Protein AF-A0A2P6JLY9-F1 (afdb_monomer)

Radius of gyration: 46.79 Å; Cα contacts (8 Å, |Δi|>4): 58; chains: 1; bounding box: 87×37×138 Å

Secondary structure (DSSP, 8-state):
-HHHHHHHHHHHHHHHHHHHHHHHHHHHHHHHHHHHHHHHHHHHHHHHHHHHHHHHHHHHHHHHHHHHHHHHHHHHHHHHHHHHHHHHHHHHHHHHHHHHHHHHHHHHTT-THHHHHHHHHHHHHHHHHHHHHHS---PPP-----------

Nearest PDB structures (foldseek):
  3g67-assembly1_B  TM=4.544E-01  e=7.394E+00  Thermotoga maritima
  3g6b-assembly1_B  TM=3.552E-01  e=7.394E+00  Thermotoga maritima

Structure (mmCIF, N/CA/C/O backbone):
data_AF-A0A2P6JLY9-F1
#
_entry.id   AF-A0A2P6JLY9-F1
#
loop_
_atom_site.group_PDB
_atom_site.id
_atom_site.type_symbol
_atom_site.label_atom_id
_atom_site.label_alt_id
_atom_site.label_comp_id
_atom_site.label_asym_id
_atom_site.label_entity_id
_atom_site.label_seq_id
_atom_site.pdbx_PDB_ins_code
_atom_site.Cartn_x
_atom_site.Cartn_y
_atom_site.Cartn_z
_atom_site.occupancy
_atom_site.B_iso_or_equiv
_atom_site.auth_seq_id
_atom_site.auth_comp_id
_atom_site.auth_asym_id
_atom_site.auth_atom_id
_atom_site.pdbx_PDB_model_num
ATOM 1 N N . MET A 1 1 ? 52.173 7.562 -87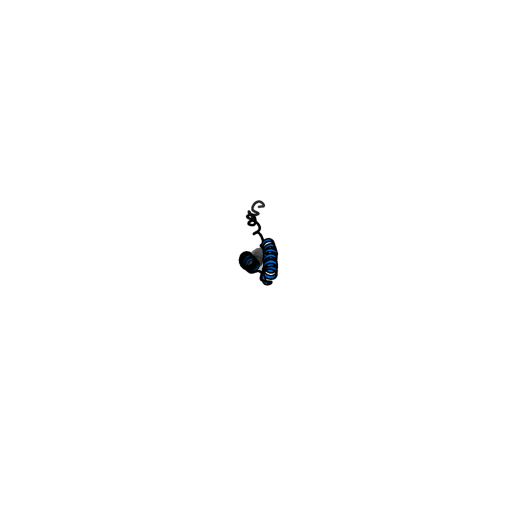.210 1.00 53.91 1 MET A N 1
ATOM 2 C CA . MET A 1 1 ? 52.237 7.038 -85.822 1.00 53.91 1 MET A CA 1
ATOM 3 C C . MET A 1 1 ? 51.385 7.827 -84.815 1.00 53.91 1 MET A C 1
ATOM 5 O O . MET A 1 1 ? 51.246 7.379 -83.688 1.00 53.91 1 MET A O 1
ATOM 9 N N . THR A 1 2 ? 50.752 8.940 -85.202 1.00 60.19 2 THR A N 1
ATOM 10 C CA . THR A 1 2 ? 49.966 9.829 -84.320 1.00 60.19 2 THR A CA 1
ATOM 11 C C . THR A 1 2 ? 48.591 9.281 -83.909 1.00 60.19 2 THR A C 1
ATOM 13 O O . THR A 1 2 ? 48.145 9.528 -82.795 1.00 60.19 2 THR A O 1
ATOM 16 N N . ASN A 1 3 ? 47.942 8.475 -84.757 1.00 65.50 3 ASN A N 1
ATOM 17 C CA . ASN A 1 3 ? 46.579 7.984 -84.496 1.00 65.50 3 ASN A CA 1
ATOM 18 C C . ASN A 1 3 ? 46.494 6.916 -83.389 1.00 65.50 3 ASN A C 1
ATOM 20 O O . ASN A 1 3 ? 45.449 6.773 -82.764 1.00 65.50 3 ASN A O 1
ATOM 24 N N . LEU A 1 4 ? 47.581 6.177 -83.129 1.00 69.38 4 LEU A N 1
ATOM 25 C CA . LEU A 1 4 ? 47.600 5.132 -82.098 1.00 69.38 4 LEU A CA 1
ATOM 26 C C . LEU A 1 4 ? 47.734 5.723 -80.686 1.00 69.38 4 LEU A C 1
ATOM 28 O O . LEU A 1 4 ? 47.066 5.257 -79.773 1.00 69.38 4 LEU A O 1
ATOM 32 N N . HIS A 1 5 ? 48.543 6.775 -80.519 1.00 72.06 5 HIS A N 1
ATOM 33 C CA . HIS A 1 5 ? 48.663 7.487 -79.239 1.00 72.06 5 HIS A CA 1
ATOM 34 C C . HIS A 1 5 ? 47.340 8.153 -78.843 1.00 72.06 5 HIS A C 1
ATOM 36 O O . HIS A 1 5 ? 46.863 7.936 -77.737 1.00 72.06 5 HIS A O 1
ATOM 42 N N . ALA A 1 6 ? 46.680 8.845 -79.779 1.00 74.31 6 ALA A N 1
ATOM 43 C CA . ALA A 1 6 ? 45.385 9.474 -79.516 1.00 74.31 6 ALA A CA 1
ATOM 44 C C . ALA A 1 6 ? 44.287 8.462 -79.122 1.00 74.31 6 ALA A C 1
ATOM 46 O O . ALA A 1 6 ? 43.433 8.763 -78.289 1.00 74.31 6 ALA A O 1
ATOM 47 N N . ALA A 1 7 ? 44.314 7.250 -79.690 1.00 77.88 7 ALA A N 1
ATOM 48 C CA . ALA A 1 7 ? 43.382 6.183 -79.327 1.00 77.88 7 ALA A CA 1
ATOM 49 C C . ALA A 1 7 ? 43.655 5.619 -77.921 1.00 77.88 7 ALA A C 1
ATOM 51 O O . ALA A 1 7 ? 42.713 5.356 -77.175 1.00 77.88 7 ALA A O 1
ATOM 52 N N . ILE A 1 8 ? 44.928 5.462 -77.543 1.00 84.56 8 ILE A N 1
ATOM 53 C CA . ILE A 1 8 ? 45.322 5.009 -76.202 1.00 84.56 8 ILE A CA 1
ATOM 54 C C . ILE A 1 8 ? 44.926 6.053 -75.148 1.00 84.56 8 ILE A C 1
ATOM 56 O O . ILE A 1 8 ? 44.321 5.694 -74.138 1.00 84.56 8 ILE A O 1
ATOM 60 N N . ASP A 1 9 ? 45.166 7.338 -75.415 1.00 84.88 9 ASP A N 1
ATOM 61 C CA . ASP A 1 9 ? 44.798 8.429 -74.507 1.00 84.88 9 ASP A CA 1
ATOM 62 C C . ASP A 1 9 ? 43.278 8.499 -74.290 1.00 84.88 9 ASP A C 1
ATOM 64 O O . ASP A 1 9 ? 42.814 8.636 -73.158 1.00 84.88 9 ASP A O 1
ATOM 68 N N . ALA A 1 10 ? 42.479 8.314 -75.347 1.00 83.69 10 ALA A N 1
ATOM 69 C CA . ALA A 1 10 ? 41.020 8.280 -75.244 1.00 83.69 10 ALA A CA 1
ATOM 70 C C . ALA A 1 10 ? 40.514 7.114 -74.371 1.00 83.69 10 ALA A C 1
ATOM 72 O O . ALA A 1 10 ? 39.598 7.295 -73.563 1.00 83.69 10 ALA A O 1
ATOM 73 N N . VAL A 1 11 ? 41.130 5.931 -74.484 1.00 87.81 11 VAL A N 1
ATOM 74 C CA . VAL A 1 11 ? 40.790 4.770 -73.644 1.00 87.81 11 VAL A CA 1
ATOM 75 C C . VAL A 1 11 ? 41.142 5.042 -72.183 1.00 87.81 11 VAL A C 1
ATOM 77 O O . VAL A 1 11 ? 40.300 4.823 -71.312 1.00 87.81 11 VAL A O 1
ATOM 80 N N . ILE A 1 12 ? 42.328 5.586 -71.902 1.00 89.31 12 ILE A N 1
ATOM 81 C CA . ILE A 1 12 ? 42.757 5.922 -70.536 1.00 89.31 12 ILE A CA 1
ATOM 82 C C . ILE A 1 12 ? 41.819 6.963 -69.909 1.00 89.31 12 ILE A C 1
ATOM 84 O O . ILE A 1 12 ? 41.386 6.784 -68.770 1.00 89.31 12 ILE A O 1
ATOM 88 N N . ILE A 1 13 ? 41.440 8.008 -70.653 1.00 88.88 13 ILE A N 1
ATOM 89 C CA . ILE A 1 13 ? 40.506 9.040 -70.177 1.00 88.88 13 ILE A CA 1
ATOM 90 C C . ILE A 1 13 ? 39.127 8.436 -69.886 1.00 88.88 13 ILE A C 1
ATOM 92 O O . ILE A 1 13 ? 38.540 8.726 -68.844 1.00 88.88 13 ILE A O 1
ATOM 96 N N . SER A 1 14 ? 38.616 7.564 -70.761 1.00 88.25 14 SER A N 1
ATOM 97 C CA . SER A 1 14 ? 37.322 6.900 -70.547 1.00 88.25 14 SER A CA 1
ATOM 98 C C . SER A 1 14 ? 37.329 5.985 -69.316 1.00 88.25 14 SER A C 1
ATOM 100 O O . SER A 1 14 ? 36.373 5.985 -68.538 1.00 88.25 14 SER A O 1
ATOM 102 N N . LEU A 1 15 ? 38.435 5.272 -69.081 1.00 90.25 15 LEU A N 1
ATOM 103 C CA . LEU A 1 15 ? 38.616 4.412 -67.917 1.00 90.25 15 LEU A CA 1
ATOM 104 C C . LEU A 1 15 ? 38.699 5.241 -66.629 1.00 90.25 15 LEU A C 1
ATOM 106 O O . LEU A 1 15 ? 38.046 4.910 -65.642 1.00 90.25 15 LEU A O 1
ATOM 110 N N . ALA A 1 16 ? 39.449 6.346 -66.652 1.00 90.50 16 ALA A N 1
ATOM 111 C CA . ALA A 1 16 ? 39.555 7.277 -65.533 1.00 90.50 16 ALA A CA 1
ATOM 112 C C . ALA A 1 16 ? 38.202 7.931 -65.203 1.00 90.50 16 ALA A C 1
ATOM 114 O O . ALA A 1 16 ? 37.831 8.018 -64.031 1.00 90.50 16 ALA A O 1
ATOM 115 N N . ALA A 1 17 ? 37.427 8.322 -66.220 1.00 90.94 17 ALA A N 1
ATOM 116 C CA . ALA A 1 17 ? 36.079 8.855 -66.040 1.00 90.94 17 ALA A CA 1
ATOM 117 C C . ALA A 1 17 ? 35.131 7.812 -65.425 1.00 90.94 17 ALA A C 1
ATOM 119 O O . ALA A 1 17 ? 34.413 8.123 -64.476 1.00 90.94 17 ALA A O 1
ATOM 120 N N . ALA A 1 18 ? 35.167 6.561 -65.896 1.00 91.19 18 ALA A N 1
ATOM 121 C CA . ALA A 1 18 ? 34.364 5.478 -65.329 1.00 91.19 18 ALA A CA 1
ATOM 122 C C . ALA A 1 18 ? 34.719 5.200 -63.856 1.00 91.19 18 ALA A C 1
ATOM 124 O O . ALA A 1 18 ? 33.827 5.015 -63.027 1.00 91.19 18 ALA A O 1
ATOM 125 N N . LEU A 1 19 ? 36.009 5.235 -63.510 1.00 92.69 19 LEU A N 1
ATOM 126 C CA . LEU A 1 19 ? 36.493 5.066 -62.137 1.00 92.69 19 LEU A CA 1
ATOM 127 C C . LEU A 1 19 ? 36.048 6.217 -61.224 1.00 92.69 19 LEU A C 1
ATOM 129 O O . LEU A 1 19 ? 35.576 5.970 -60.114 1.00 92.69 19 LEU A O 1
ATOM 133 N N . ALA A 1 20 ? 36.129 7.460 -61.704 1.00 91.31 20 ALA A N 1
ATOM 134 C CA . ALA A 1 20 ? 35.673 8.637 -60.966 1.00 91.31 20 ALA A CA 1
ATOM 135 C C . ALA A 1 20 ? 34.159 8.597 -60.702 1.00 91.31 20 ALA A C 1
ATOM 137 O O . ALA A 1 20 ? 33.712 8.860 -59.583 1.00 91.31 20 ALA A O 1
ATOM 138 N N . ILE A 1 21 ? 33.370 8.198 -61.704 1.00 92.88 21 ILE A N 1
ATOM 139 C CA . ILE A 1 21 ? 31.921 8.012 -61.565 1.00 92.88 21 ILE A CA 1
ATOM 140 C C . ILE A 1 21 ? 31.622 6.887 -60.562 1.00 92.88 21 ILE A C 1
ATOM 142 O O . ILE A 1 21 ? 30.793 7.061 -59.668 1.00 92.88 21 ILE A O 1
ATOM 146 N N . GLY A 1 22 ? 32.333 5.759 -60.650 1.00 92.56 22 GLY A N 1
ATOM 147 C CA . GLY A 1 22 ? 32.194 4.646 -59.709 1.00 92.56 22 GLY A CA 1
ATOM 148 C C . GLY A 1 22 ? 32.489 5.053 -58.263 1.00 92.56 22 GLY A C 1
ATOM 149 O O . GLY A 1 22 ? 31.702 4.754 -57.363 1.00 92.56 22 GLY A O 1
ATOM 150 N N . MET A 1 23 ? 33.572 5.803 -58.036 1.00 93.75 23 MET A N 1
ATOM 151 C CA . MET A 1 23 ? 33.919 6.326 -56.711 1.00 93.75 23 MET A CA 1
ATOM 152 C C . MET A 1 23 ? 32.880 7.314 -56.178 1.00 93.75 23 MET A C 1
ATOM 154 O O . MET A 1 23 ? 32.561 7.273 -54.989 1.00 93.75 23 MET A O 1
ATOM 158 N N . TYR A 1 24 ? 32.306 8.159 -57.038 1.00 94.00 24 TYR A N 1
ATOM 159 C CA . TYR A 1 24 ? 31.250 9.091 -56.647 1.00 94.00 24 TYR A CA 1
ATOM 160 C C . TYR A 1 24 ? 30.000 8.362 -56.134 1.00 94.00 24 TYR A C 1
ATOM 162 O O . TYR A 1 24 ? 29.503 8.663 -55.045 1.00 94.00 24 TYR A O 1
ATOM 170 N N . PHE A 1 25 ? 29.518 7.360 -56.875 1.00 93.69 25 PHE A N 1
ATOM 171 C CA . PHE A 1 25 ? 28.361 6.566 -56.453 1.00 93.69 25 PHE A CA 1
ATOM 172 C C . PHE A 1 25 ? 28.651 5.741 -55.198 1.00 93.69 25 PHE A C 1
ATOM 174 O O . PHE A 1 25 ? 27.804 5.665 -54.306 1.00 93.69 25 PHE A O 1
ATOM 181 N N . TYR A 1 26 ? 29.852 5.170 -55.092 1.00 93.69 26 TYR A N 1
ATOM 182 C CA . TYR A 1 26 ? 30.268 4.440 -53.899 1.00 93.69 26 TYR A CA 1
ATOM 183 C C . TYR A 1 26 ? 30.300 5.345 -52.659 1.00 93.69 26 TYR A C 1
ATOM 185 O O . TYR A 1 26 ? 29.750 4.984 -51.619 1.00 93.69 26 TYR A O 1
ATOM 193 N N . GLY A 1 27 ? 30.851 6.557 -52.780 1.00 91.88 27 GLY A N 1
ATOM 194 C CA . GLY A 1 27 ? 30.857 7.550 -51.705 1.00 91.88 27 GLY A CA 1
ATOM 195 C C . GLY A 1 27 ? 29.447 7.940 -51.255 1.00 91.88 27 GLY A C 1
ATOM 196 O O . GLY A 1 27 ? 29.168 7.965 -50.055 1.00 91.88 27 GLY A O 1
ATOM 197 N N . GLN A 1 28 ? 28.524 8.162 -52.199 1.00 92.81 28 GLN A N 1
ATOM 198 C CA . GLN A 1 28 ? 27.122 8.424 -51.859 1.00 92.81 28 GLN A CA 1
ATOM 199 C C . GLN A 1 28 ? 26.454 7.245 -51.142 1.00 92.81 28 GLN A C 1
ATOM 201 O O . GLN A 1 28 ? 25.700 7.454 -50.190 1.00 92.81 28 GLN A O 1
ATOM 206 N N . TYR A 1 29 ? 26.715 6.014 -51.584 1.00 92.75 29 TYR A N 1
ATOM 207 C CA . TYR A 1 29 ? 26.153 4.818 -50.963 1.00 92.75 29 TYR A CA 1
ATOM 208 C C . TYR A 1 29 ? 26.620 4.661 -49.509 1.00 92.75 29 TYR A C 1
ATOM 210 O O . TYR A 1 29 ? 25.796 4.451 -48.615 1.00 92.75 29 TYR A O 1
ATOM 218 N N . VAL A 1 30 ? 27.922 4.830 -49.256 1.00 91.88 30 VAL A N 1
ATOM 219 C CA . VAL A 1 30 ? 28.495 4.757 -47.902 1.00 91.88 30 VAL A CA 1
ATOM 220 C C . VAL A 1 30 ? 27.930 5.863 -47.009 1.00 91.88 30 VAL A C 1
ATOM 222 O O . VAL A 1 30 ? 27.501 5.576 -45.893 1.00 91.88 30 VAL A O 1
ATOM 225 N N . ALA A 1 31 ? 27.834 7.100 -47.506 1.00 86.81 31 ALA A N 1
ATOM 226 C CA . ALA A 1 31 ? 27.279 8.216 -46.741 1.00 86.81 31 ALA A CA 1
ATOM 227 C C . ALA A 1 31 ? 25.819 7.970 -46.320 1.00 86.81 31 ALA A C 1
ATOM 229 O O . ALA A 1 31 ? 25.456 8.213 -45.169 1.00 86.81 31 ALA A O 1
ATOM 230 N N . ARG A 1 32 ? 24.980 7.434 -47.219 1.00 87.25 32 ARG A N 1
ATOM 231 C CA . ARG A 1 32 ? 23.582 7.087 -46.898 1.00 87.25 32 ARG A CA 1
ATOM 232 C C . ARG A 1 32 ? 23.498 5.997 -45.832 1.00 87.25 32 ARG A C 1
ATOM 234 O O . ARG A 1 32 ? 22.785 6.169 -44.847 1.00 87.25 32 ARG A O 1
ATOM 241 N N . ARG A 1 33 ? 24.284 4.927 -45.982 1.00 85.38 33 ARG A N 1
ATOM 242 C CA . ARG A 1 33 ? 24.379 3.845 -44.990 1.00 85.38 33 ARG A CA 1
ATOM 243 C C . ARG A 1 33 ? 24.816 4.350 -43.619 1.00 85.38 33 ARG A C 1
ATOM 245 O O . ARG A 1 33 ? 24.234 3.962 -42.610 1.00 85.38 33 ARG A O 1
ATOM 252 N N . GLU A 1 34 ? 25.820 5.219 -43.564 1.00 85.50 34 GLU A N 1
ATOM 253 C CA . GLU A 1 34 ? 26.257 5.801 -42.297 1.00 85.50 34 GLU A CA 1
ATOM 254 C C . GLU A 1 34 ? 25.184 6.678 -41.655 1.00 85.50 34 GLU A C 1
ATOM 256 O O . 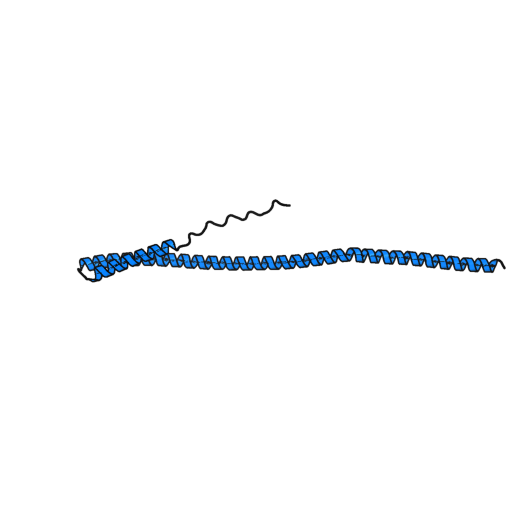GLU A 1 34 ? 25.004 6.613 -40.439 1.00 85.50 34 GLU A O 1
ATOM 261 N N . HIS A 1 35 ? 24.464 7.484 -42.440 1.00 81.75 35 HIS A N 1
ATOM 262 C CA . HIS A 1 35 ? 23.368 8.301 -41.922 1.00 81.75 35 HIS A CA 1
ATOM 263 C C . HIS A 1 35 ? 22.239 7.446 -41.340 1.00 81.75 35 HIS A C 1
ATOM 265 O O . HIS A 1 35 ? 21.770 7.744 -40.242 1.00 81.75 35 HIS A O 1
ATOM 271 N N . GLU A 1 36 ? 21.857 6.360 -42.011 1.00 80.88 36 GLU A N 1
ATOM 272 C CA . GLU A 1 36 ? 20.845 5.423 -41.514 1.00 80.88 36 GLU A CA 1
ATOM 273 C C . GLU A 1 36 ? 21.276 4.766 -40.196 1.00 80.88 36 GLU A C 1
ATOM 275 O O . GLU A 1 36 ? 20.516 4.769 -39.229 1.00 80.88 36 GLU A O 1
ATOM 280 N N . ILE A 1 37 ? 22.516 4.274 -40.109 1.00 79.25 37 ILE A N 1
ATOM 281 C CA . ILE A 1 37 ? 23.040 3.631 -38.892 1.00 79.25 37 ILE A CA 1
ATOM 282 C C . ILE A 1 37 ? 23.126 4.636 -37.733 1.00 79.25 37 ILE A C 1
ATOM 284 O O . ILE A 1 37 ? 22.700 4.336 -36.614 1.00 79.25 37 ILE A O 1
ATOM 288 N N . LYS A 1 38 ? 23.635 5.849 -37.996 1.00 79.50 38 LYS A N 1
ATOM 289 C CA . LYS A 1 38 ? 23.775 6.914 -36.987 1.00 79.50 38 LYS A CA 1
ATOM 290 C C . LYS A 1 38 ? 22.421 7.408 -36.471 1.00 79.50 38 LYS A C 1
ATOM 292 O O . LYS A 1 38 ? 22.338 7.814 -35.316 1.00 79.50 38 LYS A O 1
ATOM 297 N N . GLN A 1 39 ? 21.369 7.365 -37.289 1.00 80.00 39 GLN A N 1
ATOM 298 C CA . GLN A 1 39 ? 20.016 7.768 -36.886 1.00 80.00 39 GLN A CA 1
ATOM 299 C C . GLN A 1 39 ? 19.206 6.627 -36.251 1.00 80.00 39 GLN A C 1
ATOM 301 O O . GLN A 1 39 ? 18.414 6.877 -35.342 1.00 80.00 39 GLN A O 1
ATOM 306 N N . ALA A 1 40 ? 19.412 5.374 -36.667 1.00 78.81 40 ALA A N 1
ATOM 307 C CA . ALA A 1 40 ? 18.687 4.221 -36.131 1.00 78.81 40 ALA A CA 1
ATOM 308 C C . ALA A 1 40 ? 19.112 3.863 -34.696 1.00 78.81 40 ALA A C 1
ATOM 310 O O . ALA A 1 40 ? 18.257 3.626 -33.841 1.00 78.81 40 ALA A O 1
ATOM 311 N N . ALA A 1 41 ? 20.415 3.899 -34.398 1.00 78.88 41 ALA A N 1
ATOM 312 C CA . ALA A 1 41 ? 20.950 3.562 -33.077 1.00 78.88 41 ALA A CA 1
ATOM 313 C C . ALA A 1 41 ? 20.345 4.380 -31.906 1.00 78.88 41 ALA A C 1
ATOM 315 O O . ALA A 1 41 ? 19.916 3.773 -30.917 1.00 78.88 41 ALA A O 1
ATOM 316 N N . PRO A 1 42 ? 20.237 5.727 -31.967 1.00 82.06 42 PRO A N 1
ATOM 317 C CA . PRO A 1 42 ? 19.622 6.495 -30.884 1.00 82.06 42 PRO A CA 1
ATOM 318 C C . PRO A 1 42 ? 18.116 6.233 -30.760 1.00 82.06 42 PRO A C 1
ATOM 320 O O . PRO A 1 42 ? 17.597 6.211 -29.643 1.00 82.06 42 PRO A O 1
ATOM 323 N N . LEU A 1 43 ? 17.413 5.982 -31.871 1.00 85.25 43 LEU A N 1
ATOM 324 C CA . LEU A 1 43 ? 15.983 5.657 -31.856 1.00 85.25 43 LEU A CA 1
ATOM 325 C C . LEU A 1 43 ? 15.713 4.303 -31.190 1.00 85.25 43 LEU A C 1
ATOM 327 O O . LEU A 1 43 ? 14.774 4.176 -30.404 1.00 85.25 43 LEU A O 1
ATOM 331 N N . GLU A 1 44 ? 16.541 3.295 -31.456 1.00 87.19 44 GLU A N 1
ATOM 332 C CA . GLU A 1 44 ? 16.443 1.993 -30.793 1.00 87.19 44 GLU A CA 1
ATOM 333 C C . GLU A 1 44 ? 16.761 2.086 -29.300 1.00 87.19 44 GLU A C 1
ATOM 335 O O . GLU A 1 44 ? 16.028 1.520 -28.481 1.00 87.19 44 GLU A O 1
ATOM 340 N N . ALA A 1 45 ? 17.782 2.866 -28.930 1.00 85.00 45 ALA A N 1
ATOM 341 C CA . ALA A 1 45 ? 18.121 3.127 -27.534 1.00 85.00 45 ALA A CA 1
ATOM 342 C C . ALA A 1 45 ? 16.980 3.846 -26.789 1.00 85.00 45 ALA A C 1
ATOM 344 O O . ALA A 1 45 ? 16.626 3.458 -25.674 1.00 85.00 45 ALA A O 1
ATOM 345 N N . LEU A 1 46 ? 16.350 4.847 -27.413 1.00 87.44 46 LEU A N 1
ATOM 346 C CA . LEU A 1 46 ? 15.169 5.531 -26.875 1.00 87.44 46 LEU A CA 1
ATOM 347 C C . LEU A 1 46 ? 13.984 4.571 -26.720 1.00 87.44 46 LEU A C 1
ATOM 349 O O . LEU A 1 46 ? 13.386 4.509 -25.649 1.00 87.44 46 LEU A O 1
ATOM 353 N N . ARG A 1 47 ? 13.688 3.742 -27.729 1.00 91.06 47 ARG A N 1
ATOM 354 C CA . ARG A 1 47 ? 12.631 2.717 -27.643 1.00 91.06 47 ARG A CA 1
ATOM 355 C C . ARG A 1 47 ? 12.900 1.695 -26.540 1.00 91.06 47 ARG A C 1
ATOM 357 O O . ARG A 1 47 ? 11.961 1.233 -25.890 1.00 91.06 47 ARG A O 1
ATOM 364 N N . ALA A 1 48 ? 14.156 1.304 -26.330 1.00 91.50 48 ALA A N 1
ATOM 365 C CA . ALA A 1 48 ? 14.537 0.415 -25.237 1.00 91.50 48 ALA A CA 1
ATOM 366 C C . ALA A 1 48 ? 14.290 1.076 -23.872 1.00 91.50 48 ALA A C 1
ATOM 368 O O . ALA A 1 48 ? 13.667 0.457 -23.008 1.00 91.50 48 ALA A O 1
ATOM 369 N N . LYS A 1 49 ? 14.674 2.351 -23.710 1.00 92.62 49 LYS A N 1
ATOM 370 C CA . LYS A 1 49 ? 14.388 3.140 -22.501 1.00 92.62 49 LYS A CA 1
ATOM 371 C C . LYS A 1 49 ? 12.887 3.294 -22.252 1.00 92.62 49 LYS A C 1
ATOM 373 O O . LYS A 1 49 ? 12.435 3.021 -21.146 1.00 92.62 49 LYS A O 1
ATOM 378 N N . CYS A 1 50 ? 12.093 3.633 -23.270 1.00 91.00 50 CYS A N 1
ATOM 379 C CA . CYS A 1 50 ? 10.636 3.731 -23.140 1.00 91.00 50 CYS A CA 1
ATOM 380 C C . CYS A 1 50 ? 10.010 2.402 -22.697 1.00 91.00 50 CYS A C 1
ATOM 382 O O . CYS A 1 50 ? 9.173 2.389 -21.800 1.00 91.00 50 CYS A O 1
ATOM 384 N N . ARG A 1 51 ? 10.448 1.268 -23.265 1.00 92.94 51 ARG A N 1
ATOM 385 C CA . ARG A 1 51 ? 9.972 -0.063 -22.846 1.00 92.94 51 ARG A CA 1
ATOM 386 C C . ARG A 1 51 ? 10.375 -0.399 -21.411 1.00 92.94 51 ARG A C 1
ATOM 388 O O . ARG A 1 51 ? 9.575 -0.988 -20.688 1.00 92.94 51 ARG A O 1
ATOM 395 N N . ALA A 1 52 ? 11.583 -0.024 -20.991 1.00 92.88 52 ALA A N 1
ATOM 396 C CA . ALA A 1 52 ? 12.023 -0.193 -19.609 1.00 92.88 52 ALA A CA 1
ATOM 397 C C . ALA A 1 52 ? 11.156 0.633 -18.645 1.00 92.88 52 ALA A C 1
ATOM 399 O O . ALA A 1 52 ? 10.615 0.066 -17.698 1.00 92.88 52 ALA A O 1
ATOM 400 N N . HIS A 1 53 ? 10.930 1.918 -18.941 1.00 91.81 53 HIS A N 1
ATOM 401 C CA . HIS A 1 53 ? 10.062 2.783 -18.138 1.00 91.81 53 HIS A CA 1
ATOM 402 C C . HIS A 1 53 ? 8.611 2.297 -18.098 1.00 91.81 53 HIS A C 1
ATOM 404 O O . HIS A 1 53 ? 7.980 2.310 -17.047 1.00 91.81 53 HIS A O 1
ATOM 410 N N . HIS A 1 54 ? 8.081 1.802 -19.215 1.00 92.88 54 HIS A N 1
ATOM 411 C CA . HIS A 1 54 ? 6.728 1.259 -19.246 1.00 92.88 54 HIS A CA 1
ATOM 412 C C . HIS A 1 54 ? 6.587 0.035 -18.329 1.00 92.88 54 HIS A C 1
ATOM 414 O O . HIS A 1 54 ? 5.629 -0.064 -17.569 1.00 92.88 54 HIS A O 1
ATOM 420 N N . ARG A 1 55 ? 7.585 -0.862 -18.317 1.00 92.38 55 ARG A N 1
ATOM 421 C CA . ARG A 1 55 ? 7.612 -2.006 -17.392 1.00 92.38 55 ARG A CA 1
ATOM 422 C C . ARG A 1 55 ? 7.717 -1.571 -15.933 1.00 92.38 55 ARG A C 1
ATOM 424 O O . ARG A 1 55 ? 7.080 -2.186 -15.084 1.00 92.38 55 ARG A O 1
ATOM 431 N N . THR A 1 56 ? 8.512 -0.544 -15.625 1.00 93.44 56 THR A N 1
ATOM 432 C CA . THR A 1 56 ? 8.608 -0.037 -14.248 1.00 93.44 56 THR A CA 1
ATOM 433 C C . THR A 1 56 ? 7.307 0.616 -13.801 1.00 93.44 56 THR A C 1
ATOM 435 O O . THR A 1 56 ? 6.862 0.341 -12.695 1.00 93.44 56 THR A O 1
ATOM 438 N N . ILE A 1 57 ? 6.662 1.408 -14.665 1.00 92.25 57 ILE A N 1
ATOM 439 C CA . ILE A 1 57 ? 5.361 2.027 -14.375 1.00 92.25 57 ILE A CA 1
ATOM 440 C C . ILE A 1 57 ? 4.308 0.948 -14.141 1.00 92.25 57 ILE A C 1
ATOM 442 O O . ILE A 1 57 ? 3.605 1.004 -13.142 1.00 92.25 57 ILE A O 1
ATOM 446 N N . PHE A 1 58 ? 4.247 -0.067 -15.006 1.00 94.25 58 PHE A N 1
ATOM 447 C CA . PHE A 1 58 ? 3.307 -1.173 -14.852 1.00 94.25 58 PHE A CA 1
ATOM 448 C C . PHE A 1 58 ? 3.489 -1.900 -13.512 1.00 94.25 58 PHE A C 1
ATOM 450 O O . PHE A 1 58 ? 2.519 -2.145 -12.802 1.00 94.25 58 PHE A O 1
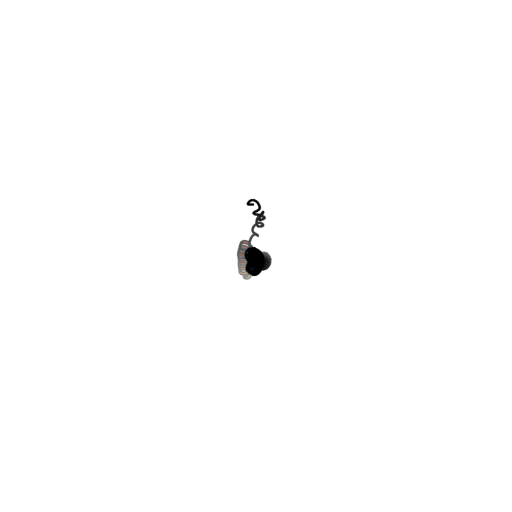ATOM 457 N N . ARG A 1 59 ? 4.739 -2.191 -13.121 1.00 93.56 59 ARG A N 1
ATOM 458 C CA . ARG A 1 59 ? 5.028 -2.798 -11.812 1.00 93.56 59 ARG A CA 1
ATOM 459 C C . ARG A 1 59 ? 4.597 -1.900 -10.658 1.00 93.56 59 ARG A C 1
ATOM 461 O O . ARG A 1 59 ? 3.987 -2.396 -9.724 1.00 93.56 59 ARG A O 1
ATOM 468 N N . LEU A 1 60 ? 4.882 -0.600 -10.732 1.00 91.38 60 LEU A N 1
ATOM 469 C CA . LEU A 1 60 ? 4.482 0.353 -9.695 1.00 91.38 60 LEU A CA 1
ATOM 470 C C . LEU A 1 60 ? 2.956 0.455 -9.577 1.00 91.38 60 LEU A C 1
ATOM 472 O O . LEU A 1 60 ? 2.424 0.442 -8.472 1.00 91.38 60 LEU A O 1
ATOM 476 N N . GLN A 1 61 ? 2.243 0.489 -10.702 1.00 92.31 61 GLN A N 1
ATOM 477 C CA . GLN A 1 61 ? 0.780 0.478 -10.722 1.00 92.31 61 GLN A CA 1
ATOM 478 C C . GLN A 1 61 ? 0.218 -0.792 -10.087 1.00 92.31 61 GLN A C 1
ATOM 480 O O . GLN A 1 61 ? -0.716 -0.707 -9.295 1.00 92.31 61 GLN A O 1
ATOM 485 N N . GLN A 1 62 ? 0.816 -1.949 -10.380 1.00 94.31 62 GLN A N 1
ATOM 486 C CA . GLN A 1 62 ? 0.429 -3.206 -9.752 1.00 94.31 62 GLN A CA 1
ATOM 487 C C . GLN A 1 62 ? 0.672 -3.171 -8.238 1.00 94.31 62 GLN A C 1
ATOM 489 O O . GLN A 1 62 ? -0.242 -3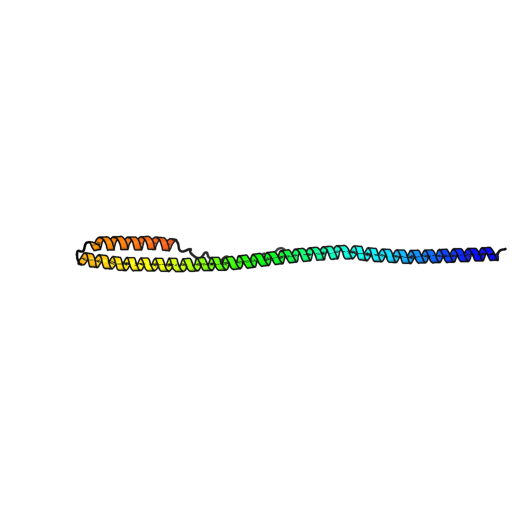.471 -7.481 1.00 94.31 62 GLN A O 1
ATOM 494 N N . THR A 1 63 ? 1.838 -2.700 -7.780 1.00 93.50 63 THR A N 1
ATOM 495 C CA . THR A 1 63 ? 2.101 -2.582 -6.336 1.00 93.50 63 THR A CA 1
ATOM 496 C C . THR A 1 63 ? 1.155 -1.611 -5.636 1.00 93.50 63 THR A C 1
ATOM 498 O O . THR A 1 63 ? 0.752 -1.861 -4.507 1.00 93.50 63 THR A O 1
ATOM 501 N N . VAL A 1 64 ? 0.769 -0.511 -6.291 1.00 92.12 64 VAL A N 1
ATOM 502 C CA . VAL A 1 64 ? -0.213 0.426 -5.731 1.00 92.12 64 VAL A CA 1
ATOM 503 C C . VAL A 1 64 ? -1.583 -0.240 -5.640 1.00 92.12 64 VAL A C 1
ATOM 505 O O . VAL A 1 64 ? -2.229 -0.130 -4.604 1.00 92.12 64 VAL A O 1
ATOM 508 N N . ALA A 1 65 ? -2.010 -0.969 -6.674 1.00 91.25 65 ALA A N 1
ATOM 509 C CA . ALA A 1 65 ? -3.265 -1.712 -6.639 1.00 91.25 65 ALA A CA 1
ATOM 510 C C . ALA A 1 65 ? -3.279 -2.734 -5.488 1.00 91.25 65 ALA A C 1
ATOM 512 O O . ALA A 1 65 ? -4.224 -2.741 -4.697 1.00 91.25 65 ALA A O 1
ATOM 513 N N . ASP A 1 66 ? -2.204 -3.508 -5.331 1.00 93.81 66 ASP A N 1
ATOM 514 C CA . ASP A 1 66 ? -2.063 -4.493 -4.255 1.00 93.81 66 ASP A CA 1
ATOM 515 C C . ASP A 1 66 ? -2.128 -3.821 -2.869 1.00 93.81 66 ASP A C 1
ATOM 517 O O . ASP A 1 66 ? -2.919 -4.228 -2.019 1.00 93.81 66 ASP A O 1
ATOM 521 N N . LEU A 1 67 ? -1.395 -2.718 -2.666 1.00 89.75 67 LEU A N 1
ATOM 522 C CA . LEU A 1 67 ? -1.410 -1.956 -1.409 1.00 89.75 67 LEU A CA 1
ATOM 523 C C . LEU A 1 67 ? -2.770 -1.317 -1.105 1.00 89.75 67 LEU A C 1
ATOM 525 O O . LEU A 1 67 ? -3.159 -1.209 0.059 1.00 89.75 67 LEU A O 1
ATOM 529 N N . THR A 1 68 ? -3.502 -0.866 -2.128 1.00 91.00 68 THR A N 1
ATOM 530 C CA . THR A 1 68 ? -4.854 -0.318 -1.937 1.00 91.00 68 THR A CA 1
ATOM 531 C C . THR A 1 68 ? -5.858 -1.402 -1.562 1.00 91.00 68 THR A C 1
ATOM 533 O O . THR A 1 68 ? -6.720 -1.157 -0.717 1.00 91.00 68 THR A O 1
ATOM 536 N N . ALA A 1 69 ? -5.727 -2.603 -2.133 1.00 89.69 69 ALA A N 1
ATOM 537 C CA . ALA A 1 69 ? -6.552 -3.748 -1.773 1.00 89.69 69 ALA A CA 1
ATOM 538 C C . ALA A 1 69 ? -6.264 -4.208 -0.336 1.00 89.69 69 ALA A C 1
ATOM 540 O O . ALA A 1 69 ? -7.200 -4.413 0.435 1.00 89.69 69 ALA A O 1
ATOM 541 N N . GLU A 1 70 ? -4.988 -4.287 0.050 1.00 90.81 70 GLU A N 1
ATOM 542 C CA . GLU A 1 70 ? -4.577 -4.629 1.415 1.00 90.81 70 GLU A CA 1
ATOM 543 C C . GLU A 1 70 ? -5.076 -3.594 2.433 1.00 90.81 70 GLU A C 1
ATOM 545 O O . GLU A 1 70 ? -5.671 -3.958 3.445 1.00 90.81 70 GLU A O 1
ATOM 550 N N . ASN A 1 71 ? -4.943 -2.295 2.138 1.00 86.69 71 ASN A N 1
ATOM 551 C CA . ASN A 1 71 ? -5.491 -1.240 2.997 1.00 86.69 71 ASN A CA 1
ATOM 552 C C . ASN A 1 71 ? -7.013 -1.323 3.138 1.00 86.69 71 ASN A C 1
ATOM 554 O O . ASN A 1 71 ? -7.544 -1.106 4.227 1.00 86.69 71 ASN A O 1
ATOM 558 N N . ALA A 1 72 ? -7.732 -1.615 2.053 1.00 86.94 72 ALA A N 1
ATOM 559 C CA . ALA A 1 72 ? -9.180 -1.772 2.108 1.00 86.94 72 ALA A CA 1
ATOM 560 C C . ALA A 1 72 ? -9.585 -2.956 3.000 1.00 86.94 72 ALA A C 1
ATOM 562 O O . ALA A 1 72 ? -10.545 -2.847 3.764 1.00 86.94 72 ALA A O 1
ATOM 563 N N . GLU A 1 73 ? -8.840 -4.058 2.938 1.00 90.75 73 GLU A N 1
ATOM 564 C CA . GLU A 1 73 ? -9.076 -5.233 3.772 1.00 90.75 73 GLU A CA 1
ATOM 565 C C . GLU A 1 73 ? -8.760 -4.962 5.248 1.00 90.75 73 GLU A C 1
ATOM 567 O O . GLU A 1 73 ? -9.595 -5.224 6.113 1.00 90.75 73 GLU A O 1
ATOM 572 N N . LEU A 1 74 ? -7.621 -4.331 5.548 1.00 88.69 74 LEU A N 1
ATOM 573 C CA . LEU A 1 74 ? -7.270 -3.929 6.914 1.00 88.69 74 LEU A CA 1
ATOM 574 C C . LEU A 1 74 ? -8.305 -2.968 7.512 1.00 88.69 74 LEU A C 1
ATOM 576 O O . LEU A 1 74 ? -8.700 -3.120 8.667 1.00 88.69 74 LEU A O 1
ATOM 580 N N . ARG A 1 75 ? -8.812 -2.014 6.719 1.00 84.56 75 ARG A N 1
ATOM 581 C CA . ARG A 1 75 ? -9.893 -1.108 7.142 1.00 84.56 75 ARG A CA 1
ATOM 582 C C . ARG A 1 75 ? -11.181 -1.864 7.465 1.00 84.56 75 ARG A C 1
ATOM 584 O O . ARG A 1 75 ? -11.825 -1.550 8.464 1.00 84.56 75 ARG A O 1
ATOM 591 N N . ARG A 1 76 ? -11.548 -2.872 6.666 1.00 82.12 76 ARG A N 1
ATOM 592 C CA . ARG A 1 76 ? -12.711 -3.730 6.953 1.00 82.12 76 ARG A CA 1
ATOM 593 C C . ARG A 1 76 ? -12.521 -4.513 8.246 1.00 82.12 76 ARG A C 1
ATOM 595 O O . ARG A 1 76 ? -13.419 -4.507 9.085 1.00 82.12 76 ARG A O 1
ATOM 602 N N . GLN A 1 77 ? -11.354 -5.120 8.441 1.00 86.31 77 GLN A N 1
ATOM 603 C CA . GLN A 1 77 ? -11.044 -5.865 9.662 1.00 86.31 77 GLN A CA 1
ATOM 604 C C . GLN A 1 77 ? -11.118 -4.964 10.899 1.00 86.31 77 GLN A C 1
ATOM 606 O O . GLN A 1 77 ? -11.805 -5.312 11.859 1.00 86.31 77 GLN A O 1
ATOM 611 N N . LEU A 1 78 ? -10.527 -3.767 10.839 1.00 83.75 78 LEU A N 1
ATOM 612 C CA . LEU A 1 78 ? -10.618 -2.773 11.911 1.00 83.75 78 LEU A CA 1
ATOM 613 C C . LEU A 1 78 ? -12.064 -2.359 12.198 1.00 83.75 78 LEU A C 1
ATOM 615 O O . LEU A 1 78 ? -12.455 -2.323 13.361 1.00 83.75 78 LEU A O 1
ATOM 619 N N . SER A 1 79 ? -12.872 -2.100 11.163 1.00 78.25 79 SER A N 1
ATOM 620 C CA . SER A 1 79 ? -14.290 -1.765 11.359 1.00 78.25 79 SER A CA 1
ATOM 621 C C . SER A 1 79 ? -15.064 -2.905 12.027 1.00 78.25 79 SER A C 1
ATOM 623 O O . SER A 1 79 ? -15.774 -2.668 12.996 1.00 78.25 79 SER A O 1
ATOM 625 N N . SER A 1 80 ? -14.838 -4.155 11.606 1.00 80.69 80 SER A N 1
ATOM 626 C CA . SER A 1 80 ? -15.515 -5.315 12.195 1.00 80.69 80 SER A CA 1
ATOM 627 C C . SER A 1 80 ? -15.130 -5.548 13.658 1.00 80.69 80 SER A C 1
ATOM 629 O O . SER A 1 80 ? -15.981 -5.893 14.474 1.00 80.69 80 SER A O 1
ATOM 631 N N . GLN A 1 81 ? -13.863 -5.317 14.014 1.00 82.38 81 GLN A N 1
ATOM 632 C CA . GLN A 1 81 ? -13.400 -5.411 15.398 1.00 82.38 81 GLN A CA 1
ATOM 633 C C . GLN A 1 81 ? -13.942 -4.264 16.255 1.00 82.38 81 GLN A C 1
ATOM 635 O O . GLN A 1 81 ? -14.276 -4.476 17.419 1.00 82.38 81 GLN A O 1
ATOM 640 N N . ALA A 1 82 ? -14.048 -3.056 15.693 1.00 75.69 82 ALA A N 1
ATOM 641 C CA . ALA A 1 82 ? -14.645 -1.918 16.384 1.00 75.69 82 ALA A CA 1
ATOM 642 C C . ALA A 1 82 ? -16.131 -2.165 16.685 1.00 75.69 82 ALA A C 1
ATOM 644 O O . ALA A 1 82 ? -16.566 -1.919 17.810 1.00 75.69 82 ALA A O 1
ATOM 645 N N . ASP A 1 83 ? -16.876 -2.714 15.722 1.00 79.44 83 ASP A N 1
ATOM 646 C CA . ASP A 1 83 ? -18.289 -3.067 15.892 1.00 79.44 83 ASP A CA 1
ATOM 647 C C . ASP A 1 83 ? -18.477 -4.150 16.968 1.00 79.44 83 ASP A C 1
ATOM 649 O O . ASP A 1 83 ? -19.311 -3.991 17.860 1.00 79.44 83 ASP A O 1
ATOM 653 N N . GLN A 1 84 ? -17.650 -5.203 16.956 1.00 82.88 84 GLN A N 1
ATOM 654 C CA . GLN A 1 84 ? -17.663 -6.246 17.994 1.00 82.88 84 GLN A CA 1
ATOM 655 C C . GLN A 1 84 ? -17.339 -5.683 19.383 1.00 82.88 84 GLN A C 1
ATOM 657 O O . GLN A 1 84 ? -18.044 -5.962 20.349 1.00 82.88 84 GLN A O 1
ATOM 662 N N . SER A 1 85 ? -16.315 -4.833 19.487 1.00 83.56 85 SER A N 1
ATOM 663 C CA . SER A 1 85 ? -15.930 -4.191 20.751 1.00 83.56 85 SER A CA 1
ATOM 664 C C . SER A 1 85 ? -17.052 -3.312 21.325 1.00 83.56 85 SER A C 1
ATOM 666 O O . SER A 1 85 ? -17.264 -3.271 22.541 1.00 83.56 85 SER A O 1
ATOM 668 N N . LEU A 1 86 ? -17.812 -2.627 20.460 1.00 83.44 86 LEU A N 1
ATOM 669 C CA . LEU A 1 86 ? -18.993 -1.861 20.864 1.00 83.44 86 LEU A CA 1
ATOM 670 C C . LEU A 1 86 ? -20.116 -2.774 21.366 1.00 83.44 86 LEU A C 1
ATOM 672 O O . LEU A 1 86 ? -20.703 -2.492 22.413 1.00 83.44 86 LEU A O 1
ATOM 676 N N . GLU A 1 87 ? -20.409 -3.863 20.656 1.00 87.00 87 GLU A N 1
ATOM 677 C CA . GLU A 1 87 ? -21.427 -4.833 21.069 1.00 87.00 87 GLU A CA 1
ATOM 678 C C . GLU A 1 87 ? -21.085 -5.470 22.426 1.00 87.00 87 GLU A C 1
ATOM 680 O O . GLU A 1 87 ? -21.934 -5.512 23.324 1.00 87.00 87 GLU A O 1
ATOM 685 N N . ASP A 1 88 ? -19.824 -5.857 22.629 1.00 88.19 88 ASP A N 1
ATOM 686 C CA . ASP A 1 88 ? -19.317 -6.379 23.900 1.00 88.19 88 ASP A CA 1
ATOM 687 C C . ASP A 1 88 ? -19.462 -5.349 25.029 1.00 88.19 88 ASP A C 1
ATOM 689 O O . ASP A 1 88 ? -19.928 -5.675 26.126 1.00 88.19 88 ASP A O 1
ATOM 693 N N . HIS A 1 89 ? -19.135 -4.079 24.764 1.00 89.19 89 HIS A N 1
ATOM 694 C CA . HIS A 1 89 ? -19.303 -2.993 25.730 1.00 89.19 89 HIS A CA 1
ATOM 695 C C . HIS A 1 89 ? -20.762 -2.848 26.191 1.00 89.19 89 HIS A C 1
ATOM 697 O O . HIS A 1 89 ? -21.030 -2.802 27.396 1.00 89.19 89 HIS A O 1
ATOM 703 N N . TYR A 1 90 ? -21.714 -2.794 25.254 1.00 89.31 90 TYR A N 1
ATOM 704 C CA . TYR A 1 90 ? -23.136 -2.663 25.583 1.00 89.31 90 TYR A CA 1
ATOM 705 C C . TYR A 1 90 ? -23.693 -3.908 26.276 1.00 89.31 90 TYR A C 1
ATOM 707 O O . TYR A 1 90 ? -24.483 -3.788 27.216 1.00 89.31 90 TYR A O 1
ATOM 715 N N . THR A 1 91 ? -23.252 -5.095 25.862 1.00 93.00 91 THR A N 1
ATOM 716 C CA . THR A 1 91 ? -23.650 -6.363 26.481 1.00 93.00 91 THR A CA 1
ATOM 717 C C . THR A 1 91 ? -23.191 -6.425 27.936 1.00 93.00 91 THR A C 1
ATOM 719 O O . THR A 1 91 ? -23.987 -6.745 28.821 1.00 93.00 91 THR A O 1
ATOM 722 N N . LEU A 1 92 ? -21.946 -6.027 28.219 1.00 93.38 92 LEU A N 1
ATOM 723 C CA . LEU A 1 92 ? -21.412 -5.952 29.580 1.00 93.38 92 LEU A CA 1
ATOM 724 C C . LEU A 1 92 ? -22.135 -4.905 30.436 1.00 93.38 92 LEU A C 1
ATOM 726 O O . LEU A 1 92 ? -22.416 -5.167 31.606 1.00 93.38 92 LEU A O 1
ATOM 730 N N . LEU A 1 93 ? -22.481 -3.743 29.872 1.00 93.69 93 LEU A N 1
ATOM 731 C CA . LEU A 1 93 ? -23.290 -2.740 30.572 1.00 93.6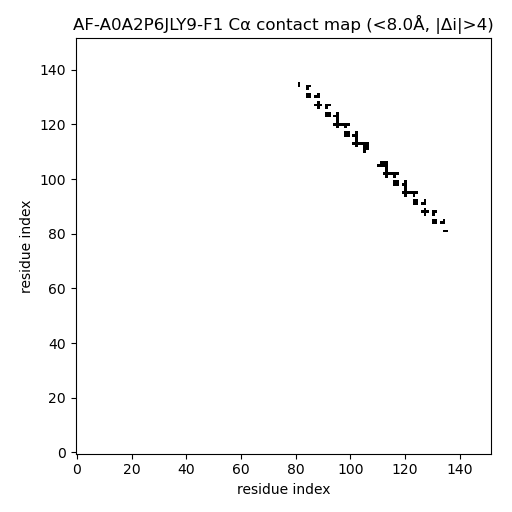9 93 LEU A CA 1
ATOM 732 C C . LEU A 1 93 ? -24.664 -3.294 30.962 1.00 93.69 93 LEU A C 1
ATOM 734 O O . LEU A 1 93 ? -25.090 -3.129 32.106 1.00 93.69 93 LEU A O 1
ATOM 738 N N . ARG A 1 94 ? -25.343 -3.970 30.031 1.00 94.50 94 ARG A N 1
ATOM 739 C CA . ARG A 1 94 ? -26.665 -4.552 30.274 1.00 94.50 94 ARG A CA 1
ATOM 740 C C . ARG A 1 94 ? -26.609 -5.670 31.314 1.00 94.50 94 ARG A C 1
ATOM 742 O O . ARG A 1 94 ? -27.389 -5.649 32.261 1.00 94.50 94 ARG A O 1
ATOM 749 N N . ALA A 1 95 ? -25.654 -6.591 31.192 1.00 95.12 95 ALA A N 1
ATOM 750 C CA . ALA A 1 95 ? -25.439 -7.645 32.182 1.00 95.12 95 ALA A CA 1
ATOM 751 C C . ALA A 1 95 ? -25.135 -7.058 33.572 1.00 95.12 95 ALA A C 1
ATOM 753 O O . ALA A 1 95 ? -25.682 -7.513 34.575 1.00 95.12 95 ALA A O 1
ATOM 754 N N . GLY A 1 96 ? -24.326 -5.994 33.635 1.00 94.69 96 GLY A N 1
ATOM 755 C CA . GLY A 1 96 ? -24.049 -5.266 34.871 1.00 94.69 96 GLY A CA 1
ATOM 756 C C . GLY A 1 96 ? -25.308 -4.679 35.515 1.00 94.69 96 GLY A C 1
ATOM 757 O O . GLY A 1 96 ? -25.459 -4.771 36.735 1.00 94.69 96 GLY A O 1
ATOM 758 N N . GLN A 1 97 ? -26.229 -4.128 34.718 1.00 95.75 97 GLN A N 1
ATOM 759 C CA . GLN A 1 97 ? -27.513 -3.602 35.198 1.00 95.75 97 GLN A CA 1
ATOM 760 C C . GLN A 1 97 ? -28.434 -4.714 35.705 1.00 95.75 97 GLN A C 1
ATOM 762 O O . GLN A 1 97 ? -28.983 -4.603 36.800 1.00 95.75 97 GLN A O 1
ATOM 767 N N . GLU A 1 98 ? -28.569 -5.804 34.950 1.00 95.75 98 GLU A N 1
ATOM 768 C CA . GLU A 1 98 ? -29.406 -6.946 35.332 1.00 95.75 98 GLU A CA 1
ATOM 769 C C . GLU A 1 98 ? -28.896 -7.608 36.624 1.00 95.75 98 GLU A C 1
ATOM 771 O O . GLU A 1 98 ? -29.682 -7.896 37.528 1.00 95.75 98 GLU A O 1
ATOM 776 N N . LEU A 1 99 ? -27.576 -7.756 36.779 1.00 95.19 99 LEU A N 1
ATOM 777 C CA . LEU A 1 99 ? -26.952 -8.254 38.010 1.00 95.19 99 LEU A CA 1
ATOM 778 C C . LEU A 1 99 ? -27.109 -7.290 39.191 1.00 95.19 99 LEU A C 1
ATOM 780 O O . LEU A 1 99 ? -27.246 -7.733 40.332 1.00 95.19 99 LEU A O 1
ATOM 784 N N . HIS A 1 100 ? -27.105 -5.980 38.938 1.00 95.62 100 HIS A N 1
ATOM 785 C CA . HIS A 1 100 ? -27.356 -4.985 39.977 1.00 95.62 100 HIS A CA 1
ATOM 786 C C . HIS A 1 100 ? -28.790 -5.090 40.507 1.00 95.62 100 HIS A C 1
ATOM 788 O O . HIS A 1 100 ? -28.990 -5.198 41.715 1.00 95.62 100 HIS A O 1
ATOM 794 N N . LEU A 1 101 ? -29.773 -5.168 39.606 1.00 95.31 101 LEU A N 1
ATOM 795 C CA . LEU A 1 101 ? -31.174 -5.390 39.969 1.00 95.31 101 LEU A CA 1
ATOM 796 C C . LEU A 1 101 ? -31.349 -6.727 40.704 1.00 95.31 101 LEU A C 1
ATOM 798 O O . LEU A 1 101 ? -32.009 -6.791 41.741 1.00 95.31 101 LEU A O 1
ATOM 802 N N . ALA A 1 102 ? -30.695 -7.794 40.232 1.00 94.19 102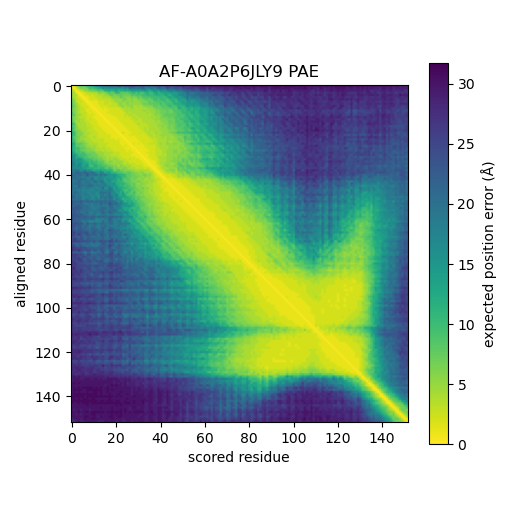 ALA A N 1
ATOM 803 C CA . ALA A 1 102 ? -30.708 -9.085 40.915 1.00 94.19 102 ALA A CA 1
ATOM 804 C C . ALA A 1 102 ? -30.127 -8.985 42.337 1.00 94.19 102 ALA A C 1
ATOM 806 O O . ALA A 1 102 ? -30.720 -9.509 43.278 1.00 94.19 102 ALA A O 1
ATOM 807 N N . SER A 1 103 ? -29.023 -8.258 42.529 1.00 95.50 103 SER A N 1
ATOM 808 C CA . SER A 1 103 ? -28.453 -7.983 43.855 1.00 95.50 103 SER A CA 1
ATOM 809 C C . SER A 1 103 ? -29.467 -7.329 44.793 1.00 95.50 103 SER A C 1
ATOM 811 O O . SER A 1 103 ? -29.614 -7.783 45.928 1.00 95.50 103 SER A O 1
ATOM 813 N N . GLU A 1 104 ? -30.186 -6.302 44.338 1.00 94.94 104 GLU A N 1
ATOM 814 C CA . GLU A 1 104 ? -31.215 -5.633 45.145 1.00 94.94 104 GLU A CA 1
ATOM 815 C C . GLU A 1 104 ? -32.350 -6.591 45.527 1.00 94.94 104 GLU A C 1
ATOM 817 O O . GLU A 1 104 ? -32.767 -6.633 46.688 1.00 94.94 104 GLU A O 1
ATOM 822 N N . THR A 1 105 ? -32.799 -7.438 44.593 1.00 95.31 105 THR A N 1
ATOM 823 C CA . THR A 1 105 ? -33.826 -8.453 44.890 1.00 95.31 105 THR A CA 1
ATOM 824 C C . THR A 1 105 ? -33.338 -9.504 45.889 1.00 95.31 105 THR A C 1
ATOM 826 O O . THR A 1 105 ? -34.049 -9.827 46.841 1.00 95.31 105 THR A O 1
ATOM 829 N N . PHE A 1 106 ? -32.107 -10.005 45.748 1.00 94.81 106 PHE A N 1
ATOM 830 C CA . PHE A 1 106 ? -31.519 -10.941 46.706 1.00 94.81 106 PHE A CA 1
ATOM 831 C C . PHE A 1 106 ? -31.337 -10.303 48.080 1.00 94.81 106 PHE A C 1
ATOM 833 O O . PHE A 1 106 ? -31.547 -10.971 49.092 1.00 94.81 106 PHE A O 1
ATOM 840 N N . GLN A 1 107 ? -30.999 -9.015 48.129 1.00 94.88 107 GLN A N 1
ATOM 841 C CA . GLN A 1 107 ? -30.875 -8.268 49.372 1.00 94.88 107 GLN A CA 1
ATOM 842 C C . GLN A 1 107 ? -32.234 -8.102 50.061 1.00 94.88 107 GLN A C 1
ATOM 844 O O . GLN A 1 107 ? -32.335 -8.347 51.264 1.00 94.88 107 GLN A O 1
ATOM 849 N N . ALA A 1 108 ? -33.291 -7.788 49.304 1.00 94.94 108 ALA A N 1
ATOM 850 C CA . ALA A 1 108 ? -34.663 -7.751 49.810 1.00 94.94 108 ALA A CA 1
ATOM 851 C C . ALA A 1 108 ? -35.110 -9.117 50.369 1.00 94.94 108 ALA A C 1
ATOM 853 O O . ALA A 1 108 ? -35.779 -9.180 51.400 1.00 94.94 108 ALA A O 1
ATOM 854 N N . MET A 1 109 ? -34.666 -10.214 49.746 1.00 94.12 109 MET A N 1
ATOM 855 C CA . MET A 1 109 ? -34.904 -11.589 50.205 1.00 94.12 109 MET A CA 1
ATOM 856 C C . MET A 1 109 ? -33.919 -12.078 51.285 1.00 94.12 109 MET A C 1
ATOM 858 O O . MET A 1 109 ? -34.028 -13.219 51.730 1.00 94.12 109 MET A O 1
ATOM 862 N N . ARG A 1 110 ? -32.959 -11.246 51.722 1.00 92.06 110 ARG A N 1
ATOM 863 C CA . ARG A 1 110 ? -31.885 -11.598 52.679 1.00 92.06 110 ARG A CA 1
ATOM 864 C C . ARG A 1 110 ? -31.064 -12.830 52.269 1.00 92.06 110 ARG A C 1
ATOM 866 O O . ARG A 1 110 ? -30.610 -13.599 53.114 1.00 92.06 110 ARG A O 1
ATOM 873 N N . SER A 1 111 ? -30.866 -13.015 50.969 1.00 94.19 111 SER A N 1
ATOM 874 C CA . SER A 1 111 ? -30.048 -14.088 50.410 1.00 94.19 111 SER A CA 1
ATOM 875 C C . SER A 1 111 ? -28.565 -13.705 50.384 1.00 94.19 111 SER A C 1
ATOM 877 O O . SER A 1 111 ? -28.207 -12.566 50.080 1.00 94.19 111 SER A O 1
ATOM 879 N N . SER A 1 112 ? -27.681 -14.676 50.633 1.00 90.00 112 SER A N 1
ATOM 880 C CA . SER A 1 112 ? -26.224 -14.505 50.520 1.00 90.00 112 SER A CA 1
ATOM 881 C C . SER A 1 112 ? -25.766 -14.179 49.092 1.00 90.00 112 SER A C 1
ATOM 883 O O . SER A 1 112 ? -24.713 -13.565 48.912 1.00 90.00 112 SER A O 1
ATOM 885 N N . HIS A 1 113 ? -26.574 -14.508 48.079 1.00 91.50 113 HIS A N 1
ATOM 886 C CA . HIS A 1 113 ? -26.284 -14.226 46.672 1.00 91.50 113 HIS A CA 1
ATOM 887 C C . HIS A 1 113 ? -26.277 -12.730 46.328 1.00 91.50 113 HIS A C 1
ATOM 889 O O . HIS A 1 113 ? -25.728 -12.355 45.293 1.00 91.50 113 HIS A O 1
ATOM 895 N N . ALA A 1 114 ? -26.810 -11.866 47.202 1.00 91.75 114 ALA A N 1
ATOM 896 C CA . ALA A 1 114 ? -26.779 -10.415 47.016 1.00 91.75 114 ALA A CA 1
ATOM 897 C C . ALA A 1 114 ? -25.343 -9.880 46.885 1.00 91.75 114 ALA A C 1
ATOM 899 O O . ALA A 1 114 ? -25.039 -9.110 45.977 1.00 91.75 114 ALA A O 1
ATOM 900 N N . MET A 1 115 ? -24.431 -10.349 47.742 1.00 91.75 115 MET A N 1
ATOM 901 C CA . MET A 1 115 ? -23.028 -9.921 47.714 1.00 91.75 115 MET A CA 1
ATOM 902 C C . MET A 1 115 ? -22.325 -10.363 46.427 1.00 91.75 115 MET A C 1
ATOM 904 O O . MET A 1 115 ? -21.584 -9.583 45.830 1.00 91.75 115 MET A O 1
ATOM 908 N N . THR A 1 116 ? -22.591 -11.590 45.971 1.00 93.56 116 THR A N 1
ATOM 909 C CA . THR A 1 116 ? -22.017 -12.135 44.734 1.00 93.56 116 THR A CA 1
ATOM 910 C C . THR A 1 116 ? -22.534 -11.396 43.502 1.00 93.56 116 THR A C 1
ATOM 912 O O . THR A 1 116 ? -21.738 -10.991 42.660 1.00 93.56 116 THR A O 1
ATOM 915 N N . ALA A 1 117 ? -23.846 -11.158 43.411 1.00 92.00 117 ALA A N 1
ATOM 916 C CA . ALA A 1 117 ? -24.445 -10.412 42.304 1.00 92.00 117 ALA A CA 1
ATOM 917 C C . ALA A 1 117 ? -23.941 -8.957 42.253 1.00 92.00 117 ALA A C 1
ATOM 919 O O . ALA A 1 117 ? -23.631 -8.445 41.178 1.00 92.00 117 ALA A O 1
ATOM 920 N N . SER A 1 118 ? -23.765 -8.314 43.415 1.00 93.19 118 SER A N 1
ATOM 921 C CA . SER A 1 118 ? -23.185 -6.968 43.507 1.00 93.19 118 SER A CA 1
ATOM 922 C C . SER A 1 118 ? -21.730 -6.928 43.028 1.00 93.19 118 SER A C 1
ATOM 924 O O . SER A 1 118 ? -21.345 -6.009 42.305 1.00 93.19 118 SER A O 1
ATOM 926 N N . ALA A 1 119 ? -20.919 -7.923 43.403 1.00 94.00 119 ALA A N 1
ATOM 927 C CA . ALA A 1 119 ? -19.528 -8.023 42.965 1.00 94.00 119 ALA A CA 1
ATOM 928 C C . ALA A 1 119 ? -19.424 -8.225 41.443 1.00 94.00 119 ALA A C 1
ATOM 930 O O . ALA A 1 119 ? -18.725 -7.461 40.779 1.00 94.00 119 ALA A O 1
ATOM 931 N N . LEU A 1 120 ? -20.192 -9.169 40.885 1.00 94.50 120 LEU A N 1
ATOM 932 C CA . LEU A 1 120 ? -20.214 -9.448 39.444 1.00 94.50 120 LEU A CA 1
ATOM 933 C C . LEU A 1 120 ? -20.697 -8.241 38.629 1.00 94.50 120 LEU A C 1
ATOM 935 O O . LEU A 1 120 ? -20.117 -7.922 37.599 1.00 94.50 120 LEU A O 1
ATOM 939 N N . SER A 1 121 ? -21.703 -7.512 39.119 1.00 95.19 121 SER A N 1
ATOM 940 C CA . SER A 1 121 ? -22.168 -6.273 38.487 1.00 95.19 121 SER A CA 1
ATOM 941 C C . SER A 1 121 ? -21.049 -5.228 38.366 1.00 95.19 121 SER A C 1
ATOM 943 O O . SER A 1 121 ? -20.840 -4.654 37.295 1.00 95.19 121 SER A O 1
ATOM 945 N N . ARG A 1 122 ? -20.265 -5.018 39.434 1.00 94.06 122 ARG A N 1
ATOM 946 C CA . ARG A 1 122 ? -19.111 -4.100 39.410 1.00 94.06 122 ARG A CA 1
ATOM 947 C C . ARG A 1 122 ? -18.023 -4.572 38.453 1.00 94.06 122 ARG A C 1
ATOM 949 O O . ARG A 1 122 ? -17.436 -3.739 37.767 1.00 94.06 122 ARG A O 1
ATOM 956 N N . GLU A 1 123 ? -17.765 -5.876 38.391 1.00 93.56 123 GLU A N 1
ATOM 957 C CA . GLU A 1 123 ? -16.815 -6.450 37.436 1.00 93.56 123 GLU A CA 1
ATOM 958 C C . GLU A 1 123 ? -17.272 -6.236 35.990 1.00 93.56 123 GLU A C 1
ATOM 960 O O . GLU A 1 123 ? -16.472 -5.777 35.177 1.00 93.56 123 GLU A O 1
ATOM 965 N N . CYS A 1 124 ? -18.556 -6.447 35.680 1.00 93.38 124 CYS A N 1
ATOM 966 C CA . CYS A 1 124 ? -19.120 -6.165 34.359 1.00 93.38 124 CYS A CA 1
ATOM 967 C C . CYS A 1 124 ? -18.936 -4.693 33.961 1.00 93.38 124 CYS A C 1
ATOM 969 O O . CYS A 1 124 ? -18.465 -4.411 32.859 1.00 93.38 124 CYS A O 1
ATOM 971 N N . TYR A 1 125 ? -19.218 -3.745 34.862 1.00 92.69 125 TYR A N 1
ATOM 972 C CA . TYR A 1 125 ? -18.980 -2.321 34.596 1.00 92.69 125 TYR A CA 1
ATOM 973 C C . TYR A 1 125 ? -17.493 -1.985 34.428 1.00 92.69 125 TYR A C 1
ATOM 975 O O . TYR A 1 125 ? -17.128 -1.204 33.546 1.00 92.69 125 TYR A O 1
ATOM 983 N N . ALA A 1 126 ? -16.621 -2.584 35.242 1.00 91.62 126 ALA A N 1
ATOM 984 C CA . ALA A 1 126 ? -15.179 -2.387 35.140 1.00 91.62 12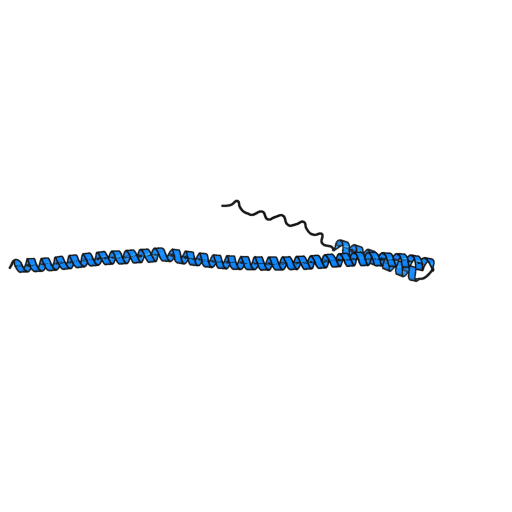6 ALA A CA 1
ATOM 985 C C . ALA A 1 126 ? -14.617 -2.940 33.821 1.00 91.62 126 ALA A C 1
ATOM 987 O O . ALA A 1 126 ? -13.756 -2.305 33.212 1.00 91.62 126 ALA A O 1
ATOM 988 N N . MET A 1 127 ? -15.114 -4.092 33.359 1.00 88.75 127 MET A N 1
ATOM 989 C CA . MET A 1 127 ? -14.768 -4.660 32.055 1.00 88.75 127 MET A CA 1
ATOM 990 C C . MET A 1 127 ? -15.295 -3.783 30.919 1.00 88.75 127 MET A C 1
ATOM 992 O O . MET A 1 127 ? -14.519 -3.419 30.038 1.00 88.75 127 MET A O 1
ATOM 996 N N . ALA A 1 128 ? -16.557 -3.344 30.978 1.00 88.81 128 ALA A N 1
ATOM 997 C CA . ALA A 1 128 ? -17.137 -2.441 29.984 1.00 88.81 128 ALA A CA 1
ATOM 998 C C . ALA A 1 128 ? -16.312 -1.148 29.836 1.00 88.81 128 ALA A C 1
ATOM 1000 O O . ALA A 1 128 ? -16.050 -0.700 28.718 1.00 88.81 128 ALA A O 1
ATOM 1001 N N . GLY A 1 129 ? -15.833 -0.576 30.946 1.00 84.62 129 GLY A N 1
ATOM 1002 C CA . GLY A 1 129 ? -14.971 0.610 30.934 1.00 84.62 129 GLY A CA 1
ATOM 1003 C C . GLY A 1 129 ? -13.650 0.422 30.177 1.00 84.62 129 GLY A C 1
ATOM 1004 O O . GLY A 1 129 ? -13.146 1.380 29.595 1.00 84.62 129 GLY A O 1
ATOM 1005 N N . ARG A 1 130 ? -13.110 -0.804 30.127 1.00 83.81 130 ARG A N 1
ATOM 1006 C CA . ARG A 1 130 ? -11.879 -1.124 29.382 1.00 83.81 130 ARG A CA 1
ATOM 1007 C C . ARG A 1 130 ? -12.125 -1.227 27.876 1.00 83.81 130 ARG A C 1
ATOM 1009 O O . ARG A 1 130 ? -11.302 -0.738 27.110 1.00 83.81 130 ARG A O 1
ATOM 1016 N N . TYR A 1 131 ? -13.264 -1.782 27.456 1.00 75.88 131 TYR A N 1
ATOM 1017 C CA . TYR A 1 131 ? -13.620 -1.898 26.033 1.00 75.88 131 TYR A CA 1
ATOM 1018 C C . TYR A 1 131 ? -13.870 -0.535 25.369 1.00 75.88 131 TYR A C 1
ATOM 1020 O O . TYR A 1 131 ? -13.411 -0.299 24.256 1.00 75.88 131 TYR A O 1
ATOM 1028 N N . LYS A 1 132 ? -14.470 0.425 26.089 1.00 66.38 132 LYS A N 1
ATOM 1029 C CA . LYS A 1 132 ? -14.686 1.798 25.590 1.00 66.38 132 LYS A CA 1
ATOM 1030 C C . LYS A 1 132 ? -13.388 2.569 25.302 1.00 66.38 132 LYS A C 1
ATOM 1032 O O . LYS A 1 132 ? -13.370 3.450 24.449 1.00 66.38 132 LYS A O 1
ATOM 1037 N N . ALA A 1 133 ? -12.304 2.266 26.016 1.00 54.72 133 ALA A N 1
ATOM 1038 C CA . ALA A 1 133 ? -10.996 2.875 25.767 1.00 54.72 133 ALA A CA 1
ATOM 1039 C C . ALA A 1 133 ? -10.255 2.228 24.583 1.00 54.72 133 ALA A C 1
ATOM 1041 O O . ALA A 1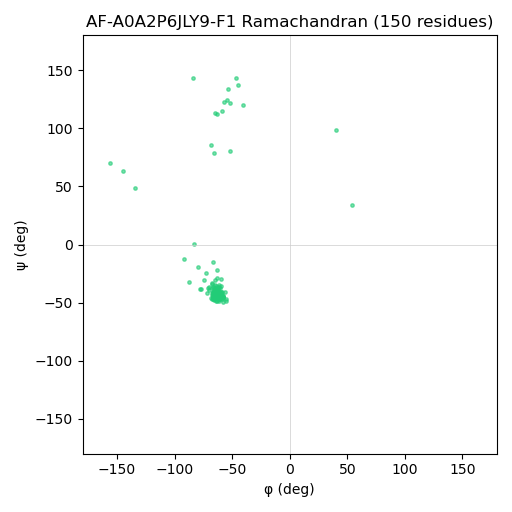 133 ? -9.335 2.832 24.041 1.00 54.72 133 ALA A O 1
ATOM 1042 N N . ALA A 1 134 ? -10.649 1.010 24.195 1.00 57.41 134 ALA A N 1
ATOM 1043 C CA . ALA A 1 134 ? -10.024 0.238 23.127 1.00 57.41 134 ALA A CA 1
ATOM 1044 C C . ALA A 1 134 ? -10.669 0.461 21.751 1.00 57.41 134 ALA A C 1
ATOM 1046 O O . ALA A 1 134 ? -10.084 0.052 20.755 1.00 57.41 134 ALA A O 1
ATOM 1047 N N . THR A 1 135 ? -11.843 1.100 21.669 1.00 55.12 135 THR A N 1
ATOM 1048 C CA . THR A 1 135 ? -12.421 1.526 20.387 1.00 55.12 135 THR A CA 1
ATOM 1049 C C . THR A 1 135 ? -11.504 2.560 19.731 1.00 55.12 135 THR A C 1
ATOM 1051 O O . THR A 1 135 ? -11.386 3.669 20.262 1.00 55.12 135 THR A O 1
ATOM 1054 N N . PRO A 1 136 ? -10.849 2.238 18.599 1.00 53.72 136 PRO A N 1
ATOM 1055 C CA . PRO A 1 136 ? -10.066 3.219 17.873 1.00 53.72 136 PRO A CA 1
ATOM 1056 C C . PRO A 1 136 ? -11.033 4.277 17.345 1.00 53.72 136 PRO A C 1
ATOM 1058 O O . PRO A 1 136 ? -11.897 3.996 16.516 1.00 53.72 136 PRO A O 1
ATOM 1061 N N . THR A 1 137 ? -10.926 5.499 17.862 1.00 53.41 137 THR A N 1
ATOM 1062 C CA . THR A 1 137 ? -11.567 6.661 17.242 1.00 53.41 137 THR A CA 1
ATOM 1063 C C . THR A 1 137 ? -11.086 6.699 15.791 1.00 53.41 137 THR A C 1
ATOM 1065 O O . THR A 1 137 ? -9.869 6.671 15.598 1.00 53.41 137 THR A O 1
ATOM 1068 N N . PRO A 1 138 ? -11.970 6.712 14.778 1.00 51.38 138 PRO A N 1
ATOM 1069 C CA . PRO A 1 138 ? -11.523 6.789 13.398 1.00 51.38 138 PRO A CA 1
ATOM 1070 C C . PRO A 1 138 ? -10.720 8.081 13.256 1.00 51.38 138 PRO A C 1
ATOM 1072 O O . PRO A 1 138 ? -11.250 9.173 13.477 1.00 51.38 138 PRO A O 1
ATOM 1075 N N . GLU A 1 139 ? -9.424 7.948 12.974 1.00 50.97 139 GLU A N 1
ATOM 1076 C CA . GLU A 1 139 ? -8.584 9.086 12.629 1.00 50.97 139 GLU A CA 1
ATOM 1077 C C . GLU A 1 139 ? -9.258 9.827 11.469 1.00 50.97 139 GLU A C 1
ATOM 1079 O O . GLU A 1 139 ? -9.807 9.214 10.546 1.00 50.97 139 GLU A O 1
ATOM 1084 N N . ALA A 1 140 ? -9.316 11.155 11.597 1.00 43.44 140 ALA A N 1
ATOM 1085 C CA . ALA A 1 140 ? -9.937 12.052 10.634 1.00 43.44 140 ALA A CA 1
ATOM 1086 C C . ALA A 1 140 ? -9.490 11.695 9.205 1.00 43.44 140 ALA A C 1
ATOM 1088 O O . ALA A 1 140 ? -8.334 11.314 9.026 1.00 43.44 140 ALA A O 1
ATOM 1089 N N . PRO A 1 141 ? -10.379 11.808 8.199 1.00 47.62 141 PRO A N 1
ATOM 1090 C CA . PRO A 1 141 ? -10.064 11.403 6.836 1.00 47.62 141 PRO A CA 1
ATOM 1091 C C . PRO A 1 141 ? -8.762 12.073 6.404 1.00 47.62 141 PRO A C 1
ATOM 1093 O O . PRO A 1 141 ? -8.666 13.302 6.458 1.00 47.62 141 PRO A O 1
ATOM 1096 N N . ASP A 1 142 ? -7.778 11.249 6.027 1.00 49.03 142 ASP A N 1
ATOM 1097 C CA . ASP A 1 142 ? -6.505 11.690 5.467 1.00 49.03 142 ASP A CA 1
ATOM 1098 C C . ASP A 1 142 ? -6.776 12.837 4.493 1.00 49.03 142 ASP A C 1
ATOM 1100 O O . ASP A 1 142 ? -7.560 12.690 3.546 1.00 49.03 142 ASP A O 1
ATOM 1104 N N . ALA A 1 143 ? -6.187 13.999 4.787 1.00 41.94 143 ALA A N 1
ATOM 1105 C CA . ALA A 1 143 ? -6.313 15.196 3.974 1.00 41.94 143 ALA A CA 1
ATOM 1106 C C . ALA A 1 143 ? -6.127 14.830 2.491 1.00 41.94 143 ALA A C 1
ATOM 1108 O O . ALA A 1 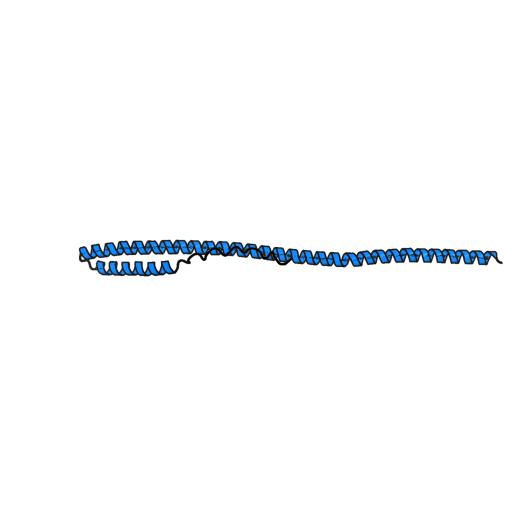143 ? -5.236 14.032 2.175 1.00 41.94 143 ALA A O 1
ATOM 1109 N N . PRO A 1 144 ? -6.947 15.376 1.573 1.00 41.81 144 PRO A N 1
ATOM 1110 C CA . PRO A 1 144 ? -6.800 15.067 0.165 1.00 41.81 144 PRO A CA 1
ATOM 1111 C C . PRO A 1 144 ? -5.375 15.428 -0.242 1.00 41.81 144 PRO A C 1
ATOM 1113 O O . PRO A 1 144 ? -4.928 16.562 -0.063 1.00 41.81 144 PRO A O 1
ATOM 1116 N N . VAL A 1 145 ? -4.655 14.434 -0.757 1.00 49.50 145 VAL A N 1
ATOM 1117 C CA . VAL A 1 145 ? -3.365 14.610 -1.416 1.00 49.50 145 VAL A CA 1
ATOM 1118 C C . VAL A 1 145 ? -3.639 15.409 -2.692 1.00 49.50 145 VAL A C 1
ATOM 1120 O O . VAL A 1 145 ? -3.757 14.853 -3.783 1.00 49.50 145 VAL A O 1
ATOM 1123 N N . GLU A 1 146 ? -3.806 16.725 -2.557 1.00 46.62 146 GLU A N 1
ATOM 1124 C CA . GLU A 1 146 ? -3.741 17.671 -3.666 1.00 46.62 146 GLU A CA 1
ATOM 1125 C C . GLU A 1 146 ? -2.290 17.703 -4.150 1.00 46.62 146 GLU A C 1
ATOM 1127 O O . GLU A 1 146 ? -1.436 18.452 -3.686 1.00 46.62 146 GLU A O 1
ATOM 1132 N N . GLN A 1 147 ? -2.021 16.745 -5.032 1.00 46.78 147 GLN A N 1
ATOM 1133 C CA . GLN A 1 147 ? -1.338 16.928 -6.303 1.00 46.78 147 GLN A CA 1
ATOM 1134 C C . GLN A 1 147 ? -0.158 17.906 -6.265 1.00 46.78 147 GLN A C 1
ATOM 1136 O O . GLN A 1 147 ? -0.281 19.118 -6.436 1.00 46.78 147 GLN A O 1
ATOM 1141 N N . MET A 1 148 ? 1.028 17.305 -6.157 1.00 46.81 148 MET A N 1
ATOM 1142 C CA . MET A 1 148 ? 2.275 17.817 -6.718 1.00 46.81 148 MET A CA 1
ATOM 1143 C C . MET A 1 148 ? 2.084 18.140 -8.213 1.00 46.81 148 MET A C 1
ATOM 1145 O O . MET A 1 148 ? 2.453 17.352 -9.075 1.00 46.81 148 MET A O 1
ATOM 1149 N N . GLU A 1 149 ? 1.504 19.294 -8.535 1.00 47.44 149 GLU A N 1
ATOM 1150 C CA . GLU A 1 149 ? 1.396 19.802 -9.906 1.00 47.44 149 GLU A CA 1
ATOM 1151 C C . GLU A 1 149 ? 1.774 21.291 -9.969 1.00 47.44 149 GLU A C 1
ATOM 1153 O O . GLU A 1 149 ? 1.068 22.119 -10.529 1.00 47.44 149 GLU A O 1
ATOM 1158 N N . LYS A 1 150 ? 2.912 21.659 -9.365 1.00 39.22 150 LYS A N 1
ATOM 1159 C CA . LYS A 1 150 ? 3.621 22.923 -9.653 1.00 39.22 150 LYS A CA 1
ATOM 1160 C C . LYS A 1 150 ? 5.136 22.737 -9.569 1.00 39.22 150 LYS A C 1
ATOM 1162 O O . LYS A 1 150 ? 5.801 23.316 -8.718 1.00 39.22 150 LYS A O 1
ATOM 1167 N N . ALA A 1 151 ? 5.675 21.898 -10.444 1.00 40.94 151 ALA A N 1
ATOM 1168 C CA . ALA A 1 151 ? 7.094 21.902 -10.797 1.00 40.94 151 ALA A CA 1
ATOM 1169 C C . ALA A 1 151 ? 7.259 21.282 -12.193 1.00 40.94 151 ALA A C 1
ATOM 1171 O O . ALA A 1 151 ? 7.739 20.159 -12.335 1.00 40.94 151 ALA A O 1
ATOM 1172 N N . ALA A 1 152 ? 6.793 22.005 -13.210 1.00 37.06 152 ALA A N 1
ATOM 1173 C CA . ALA A 1 152 ? 7.122 21.788 -14.614 1.00 37.06 152 ALA A CA 1
ATOM 1174 C C . ALA A 1 152 ? 7.396 23.152 -15.251 1.00 37.06 152 ALA A C 1
ATOM 1176 O O . ALA A 1 152 ? 6.636 24.096 -14.928 1.00 37.06 152 ALA A O 1
#

Mean predicted aligned error: 15.29 Å

Solvent-accessible surface area (backbone atoms only — not comparable to full-atom values): 8252 Å² total; per-residue (Å²): 125,69,71,61,54,57,52,51,52,51,51,53,52,52,52,50,50,52,50,51,52,50,50,52,54,51,53,52,52,52,53,52,52,48,51,52,53,66,56,46,53,60,52,52,52,50,53,50,49,52,53,51,52,50,53,52,51,52,52,50,54,49,53,50,52,52,51,53,53,51,51,54,51,52,52,49,52,51,50,54,51,42,52,50,41,49,51,51,24,53,50,27,44,50,52,16,51,53,27,40,54,49,13,53,53,26,48,78,68,71,40,79,59,15,62,55,27,43,53,51,15,53,49,26,43,56,51,23,57,53,37,65,72,66,49,77,73,79,74,74,79,77,73,81,83,79,67,97,77,86,87,131

Foldseek 3Di:
DPVVVVVVVVVVVVVVVVVVVVVVVVVVVVVVVVVCVVVVVVVVVVVVVVVVVVVVVVVVVVVVVVVVVVVVVVVVVLVVVLVVLVVLLVVLQVLLVVLQVVLVVCVVVVHPCNVVSPVSSVVSNVVSVVSVVVRPDPDDPDDPPPDPPPDD

Sequence (152 aa):
MTNLHAAIDAVIISLAAALAIGMYFYGQYVARREHEIKQAAPLEALRAKCRAHHRTIFRLQQTVADLTAENAELRRQLSSQADQSLEDHYTLLRAGQELHLASETFQAMRSSHAMTASALSRECYAMAGRYKAATPTPEAPDAPVEQMEKAA

pLDDT: mean 82.98, std 15.48, range [37.06, 95.75]